Protein AF-G9ENM9-F1 (afdb_monomer)

Secondary structure (DSSP, 8-state):
--PPPHHHHHHT--TT-TTS-HHHHHHHHT--SHHHH-------HHHHHHHHHHHHHHHH-TT--

Organism: NCBI:txid658187

Radius of gyration: 20.19 Å; Cα contacts (8 Å, |Δi|>4): 18; chains: 1; bounding box: 42×26×53 Å

Mean predicted aligned error: 9.7 Å

pLDDT: mean 83.8, std 10.53, range [39.91, 94.75]

Solvent-accessible surface area (backbone atoms only — not comparable to full-atom values): 4287 Å² total; per-residue (Å²): 130,88,74,78,53,71,69,64,46,57,71,71,61,54,92,81,47,84,92,48,55,62,69,56,50,30,63,75,54,72,47,78,66,69,64,76,77,53,70,84,76,80,82,50,74,69,54,52,55,54,53,49,54,54,47,52,51,42,71,75,44,74,79,81,115

Nearest PDB structures (foldseek):
  4pxi-assembly1_B  TM=4.224E-01  e=4.828E+00  Streptomyces coelicolor
  7k1c-assembly1_B  TM=3.402E-01  e=4.512E+00  Pseudomonas putida DOT-T1E

Foldseek 3Di:
DPLPDQVVLVVPQDPPDPPDHSVRSCVVSVHDPVVVPDDPDDCDPVNVVVVVVVVVVCVVPVPVD

Structure (mmCIF, N/CA/C/O backbone):
data_AF-G9ENM9-F1
#
_entry.id   AF-G9ENM9-F1
#
loop_
_atom_site.group_PDB
_atom_site.id
_atom_site.type_symbol
_atom_site.label_atom_id
_atom_site.label_alt_id
_atom_site.label_comp_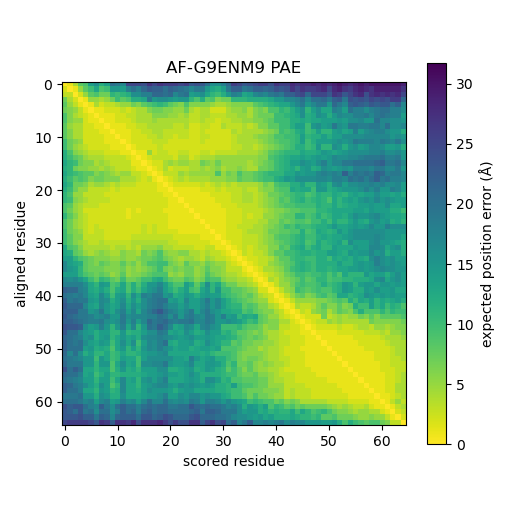id
_atom_site.label_asym_id
_atom_site.label_entity_id
_atom_site.label_seq_id
_atom_site.pdbx_PDB_ins_code
_atom_site.Cartn_x
_atom_site.Cartn_y
_atom_site.Cartn_z
_atom_site.occupancy
_atom_site.B_iso_or_equiv
_atom_site.auth_seq_id
_atom_site.auth_comp_id
_atom_site.auth_asym_id
_atom_site.auth_atom_id
_atom_site.pdbx_PDB_model_num
ATOM 1 N N . MET A 1 1 ? 0.234 -9.302 29.477 1.00 39.91 1 MET A N 1
ATOM 2 C CA . MET A 1 1 ? -0.776 -9.412 28.406 1.00 39.91 1 MET A CA 1
ATOM 3 C C . MET A 1 1 ? -0.041 -9.243 27.096 1.00 39.91 1 MET A C 1
ATOM 5 O O . MET A 1 1 ? 0.419 -8.139 26.823 1.00 39.91 1 MET A O 1
ATOM 9 N N . GLU A 1 2 ? 0.181 -10.333 26.365 1.00 52.38 2 GLU A N 1
ATOM 10 C CA . GLU A 1 2 ? 0.773 -10.260 25.028 1.00 52.38 2 GLU A CA 1
ATOM 11 C C . GLU A 1 2 ? -0.146 -9.407 24.152 1.00 52.38 2 GLU A C 1
ATOM 13 O O . GLU A 1 2 ? -1.326 -9.709 23.981 1.00 52.38 2 GLU A O 1
ATOM 18 N N . GLN A 1 3 ? 0.354 -8.262 23.695 1.00 66.19 3 GLN A N 1
ATOM 19 C CA . GLN A 1 3 ? -0.405 -7.417 22.787 1.00 66.19 3 GLN A CA 1
ATOM 20 C C . GLN A 1 3 ? -0.425 -8.109 21.430 1.00 66.19 3 GLN A C 1
ATOM 22 O O . GLN A 1 3 ? 0.629 -8.332 20.840 1.00 66.19 3 GLN A O 1
ATOM 27 N N . THR A 1 4 ? -1.622 -8.422 20.933 1.00 71.69 4 THR A N 1
ATOM 28 C CA . THR A 1 4 ? -1.835 -8.940 19.577 1.00 71.69 4 THR A CA 1
ATOM 29 C C . THR A 1 4 ? -1.056 -8.098 18.550 1.00 71.69 4 THR A C 1
ATOM 31 O O . THR A 1 4 ? -1.256 -6.870 18.497 1.00 71.69 4 THR A O 1
ATOM 34 N N . PRO A 1 5 ? -0.182 -8.724 17.735 1.00 83.50 5 PRO A N 1
ATOM 35 C CA . PRO A 1 5 ? 0.547 -8.080 16.651 1.00 83.50 5 PRO A CA 1
ATOM 36 C C . PRO A 1 5 ? -0.342 -7.197 15.773 1.00 83.50 5 PRO A C 1
ATOM 38 O O . PRO A 1 5 ? -1.522 -7.471 15.554 1.00 83.50 5 PRO A O 1
ATOM 41 N N . ARG A 1 6 ? 0.228 -6.103 15.258 1.00 81.25 6 ARG A N 1
ATOM 42 C CA . ARG A 1 6 ? -0.498 -5.125 14.430 1.00 81.25 6 ARG A CA 1
ATOM 43 C C . ARG A 1 6 ? -1.196 -5.777 13.233 1.00 81.25 6 ARG A C 1
ATOM 45 O O . ARG A 1 6 ? -2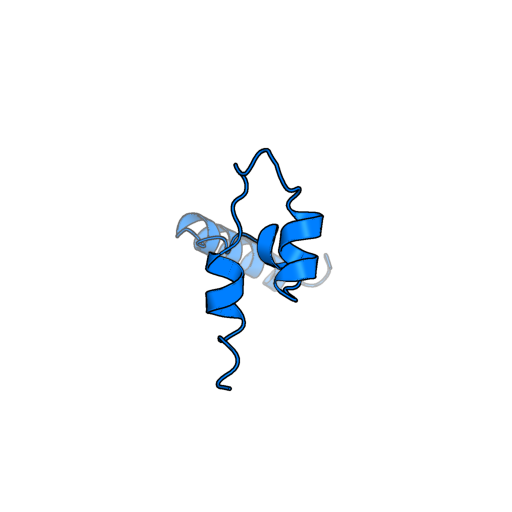.332 -5.418 12.949 1.00 8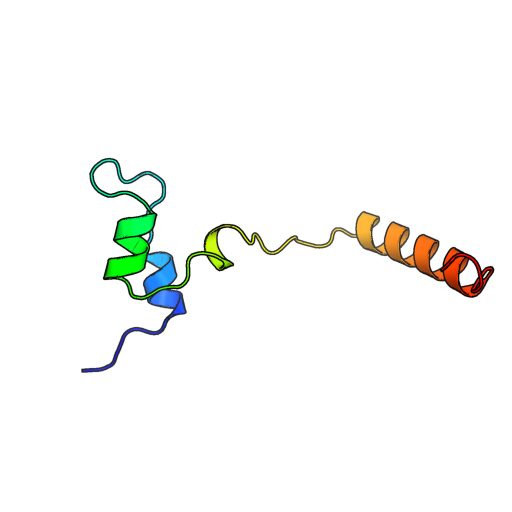1.25 6 ARG A O 1
ATOM 52 N N . GLU A 1 7 ? -0.530 -6.717 12.573 1.00 81.50 7 GLU A N 1
ATOM 53 C CA . GLU A 1 7 ? -1.057 -7.429 11.403 1.00 81.50 7 GLU A CA 1
ATOM 54 C C . GLU A 1 7 ? -2.309 -8.237 11.751 1.00 81.50 7 GLU A C 1
ATOM 56 O O . GLU A 1 7 ? -3.323 -8.138 11.067 1.00 81.50 7 GLU A O 1
ATOM 61 N N . GLN A 1 8 ? -2.292 -8.944 12.883 1.00 83.88 8 GLN A N 1
ATOM 62 C CA . GLN A 1 8 ? -3.455 -9.691 13.366 1.00 83.88 8 GLN A CA 1
ATOM 63 C C . GLN A 1 8 ? -4.626 -8.760 13.695 1.00 83.88 8 GLN A C 1
ATOM 65 O O . GLN A 1 8 ? -5.768 -9.063 13.373 1.00 83.88 8 GLN A O 1
ATOM 70 N N . ARG A 1 9 ? -4.358 -7.576 14.262 1.00 86.25 9 ARG A N 1
ATOM 71 C CA . ARG A 1 9 ? -5.404 -6.567 14.498 1.00 86.25 9 ARG A CA 1
ATOM 72 C C . ARG A 1 9 ? -5.986 -5.999 13.202 1.00 86.25 9 ARG A C 1
ATOM 74 O O . ARG A 1 9 ? -7.150 -5.627 13.195 1.00 86.25 9 ARG A O 1
ATOM 81 N N . GLN A 1 10 ? -5.214 -5.930 12.117 1.00 85.06 10 GLN A N 1
ATOM 82 C CA . GLN A 1 10 ? -5.727 -5.492 10.812 1.00 85.06 10 GLN A CA 1
ATOM 83 C C . GLN A 1 10 ? -6.666 -6.527 10.181 1.00 85.06 10 GLN A C 1
ATOM 85 O O . GLN A 1 10 ? -7.626 -6.133 9.529 1.00 85.06 10 GLN A O 1
ATOM 90 N N . GLN A 1 11 ? -6.435 -7.821 10.417 1.00 86.44 11 GLN A N 1
ATOM 91 C CA . GLN A 1 11 ? -7.300 -8.905 9.926 1.00 86.44 11 GLN A CA 1
ATOM 92 C C . GLN A 1 11 ? -8.691 -8.919 10.584 1.00 86.44 11 GLN A C 1
ATOM 94 O O . GLN A 1 11 ? -9.609 -9.524 10.044 1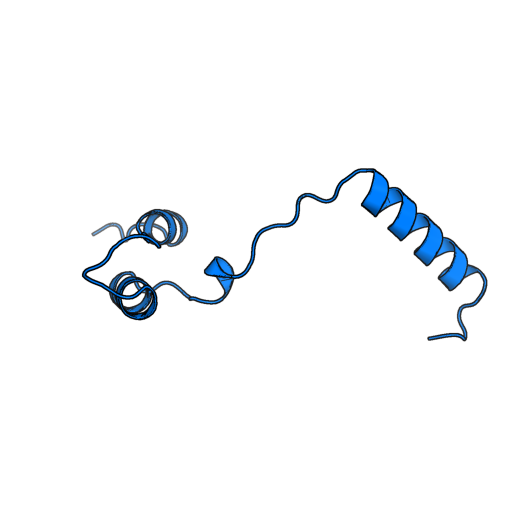.00 86.44 11 GLN A O 1
ATOM 99 N N . LEU A 1 12 ? -8.862 -8.239 11.725 1.00 89.50 12 LEU A N 1
ATOM 100 C CA . LEU A 1 12 ? -10.145 -8.113 12.430 1.00 89.50 12 LEU A CA 1
ATOM 101 C C . LEU A 1 12 ? -11.053 -7.010 11.863 1.00 89.50 12 LEU A C 1
ATOM 103 O O . LEU A 1 12 ? -12.153 -6.809 12.371 1.00 89.50 12 LEU A O 1
ATOM 107 N N . ILE A 1 13 ? -10.587 -6.256 10.865 1.00 88.75 13 ILE A N 1
ATOM 108 C CA . ILE A 1 13 ? -11.376 -5.196 10.235 1.00 88.75 13 ILE A CA 1
ATOM 109 C C . ILE A 1 13 ? -12.331 -5.821 9.223 1.00 88.75 13 ILE A C 1
ATOM 111 O O . ILE A 1 13 ? -11.902 -6.511 8.301 1.00 88.75 13 ILE A O 1
ATOM 115 N N . ASP A 1 14 ? -13.612 -5.496 9.352 1.00 89.38 14 ASP A N 1
ATOM 116 C CA . ASP A 1 14 ? -14.665 -5.937 8.448 1.00 89.38 14 ASP A CA 1
ATOM 117 C C . ASP A 1 14 ? -15.276 -4.733 7.714 1.00 89.38 14 ASP A C 1
ATOM 119 O O . ASP A 1 14 ? -15.956 -3.884 8.298 1.00 89.38 14 ASP A O 1
ATOM 123 N N . ASN A 1 15 ? -15.035 -4.665 6.401 1.00 83.75 15 ASN A N 1
ATOM 124 C CA . ASN A 1 15 ? -15.596 -3.629 5.529 1.00 83.75 15 ASN A CA 1
ATOM 125 C C . ASN A 1 15 ? -17.124 -3.734 5.374 1.00 83.75 15 ASN A C 1
ATOM 127 O O . ASN A 1 15 ? -17.753 -2.737 5.025 1.00 83.75 15 ASN A O 1
ATOM 131 N N . GLY A 1 16 ? -17.713 -4.910 5.609 1.00 84.62 16 GLY A N 1
ATOM 132 C CA . GLY A 1 16 ? -19.148 -5.172 5.489 1.00 84.62 16 GLY A CA 1
ATOM 133 C C . GLY A 1 16 ? -19.934 -4.992 6.788 1.00 84.62 16 GLY A C 1
ATOM 134 O O . GLY A 1 16 ? -21.159 -5.120 6.777 1.00 84.62 16 GLY A O 1
ATOM 135 N N . TYR A 1 17 ? -19.265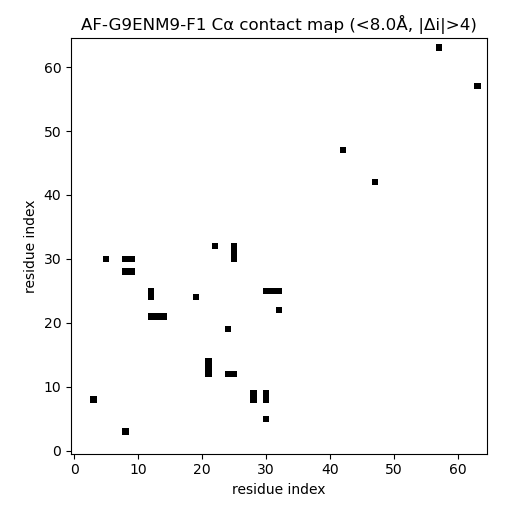 -4.686 7.903 1.00 90.25 17 TYR A N 1
ATOM 136 C CA . TYR A 1 17 ? -19.920 -4.592 9.203 1.00 90.25 17 TYR A CA 1
ATOM 137 C C . TYR A 1 17 ? -20.798 -3.336 9.307 1.00 90.25 17 TYR A C 1
ATOM 139 O O . TYR A 1 17 ? -20.310 -2.206 9.372 1.00 90.25 17 TYR A O 1
ATOM 147 N N . VAL A 1 18 ? -22.116 -3.541 9.337 1.00 87.38 18 VAL A N 1
ATOM 148 C CA . VAL A 1 18 ? -23.122 -2.470 9.214 1.00 87.38 18 VAL A CA 1
ATOM 149 C C . VAL A 1 18 ? -23.214 -1.595 10.470 1.00 87.38 18 VAL A C 1
ATOM 151 O O . VAL A 1 18 ? -23.511 -0.406 10.375 1.00 87.38 18 VAL A O 1
ATOM 154 N N . GLU A 1 19 ? -22.933 -2.146 11.651 1.00 92.38 19 GLU A N 1
ATOM 155 C CA . GLU A 1 19 ? -23.112 -1.425 12.920 1.00 92.38 19 GLU A CA 1
ATOM 156 C C . GLU A 1 19 ? -21.949 -0.483 13.259 1.00 92.38 19 GLU A C 1
ATOM 158 O O . GLU A 1 19 ? -22.108 0.442 14.059 1.00 92.38 19 GLU A O 1
ATOM 163 N N . LEU A 1 20 ? -20.766 -0.695 12.672 1.00 92.12 20 LEU A N 1
ATOM 164 C CA . LEU A 1 20 ? -19.570 0.067 13.015 1.00 92.12 20 LEU A CA 1
ATOM 165 C C . LEU A 1 20 ? -18.788 0.473 11.773 1.00 92.12 20 LEU A C 1
ATOM 167 O O . LEU A 1 20 ? -18.227 -0.361 11.070 1.00 92.12 20 LEU A O 1
ATOM 171 N N . SER A 1 21 ? -18.659 1.784 11.561 1.00 90.31 21 SER A N 1
ATOM 172 C CA . SER A 1 21 ? -17.841 2.307 10.464 1.00 90.31 21 SER A CA 1
ATOM 173 C C . SER A 1 21 ? -16.387 1.827 10.544 1.00 90.31 21 SER A C 1
ATOM 175 O O . SER A 1 21 ? -15.812 1.717 11.632 1.00 90.31 21 SER A O 1
ATOM 177 N N . LEU A 1 22 ? -15.749 1.670 9.382 1.00 88.44 22 LEU A N 1
ATOM 178 C CA . LEU A 1 22 ? -14.319 1.356 9.267 1.00 88.44 22 LEU A CA 1
ATOM 179 C C . LEU A 1 22 ? -13.436 2.270 10.114 1.00 88.44 22 LEU A C 1
ATOM 181 O O . LEU A 1 22 ? -12.494 1.821 10.756 1.00 88.44 22 LEU A O 1
ATOM 185 N N . ARG A 1 23 ? -13.764 3.566 10.164 1.00 88.81 23 ARG A N 1
ATOM 186 C CA . ARG A 1 23 ? -13.042 4.531 10.997 1.00 88.81 23 ARG A CA 1
ATOM 187 C C . ARG A 1 23 ? -13.032 4.093 12.460 1.00 88.81 23 ARG A C 1
ATOM 189 O O . ARG A 1 23 ? -11.980 4.102 13.094 1.00 88.81 23 ARG A O 1
ATOM 196 N N . ARG A 1 24 ? -14.197 3.721 12.983 1.00 91.25 24 ARG A N 1
ATOM 197 C CA . ARG A 1 24 ? -14.358 3.373 14.391 1.00 91.25 24 ARG A CA 1
ATOM 198 C C . ARG A 1 24 ? -13.743 2.010 14.710 1.00 91.25 24 ARG A C 1
ATOM 200 O O . ARG A 1 24 ? -13.128 1.871 15.763 1.00 91.25 24 ARG A O 1
ATOM 207 N N . GLN A 1 25 ? -13.811 1.060 13.779 1.00 92.44 25 GLN A N 1
ATOM 208 C CA . GLN A 1 25 ? -13.066 -0.199 13.866 1.00 92.44 25 GLN A CA 1
ATOM 209 C C . GLN A 1 25 ? -11.551 0.050 13.972 1.00 92.44 25 GLN A C 1
ATOM 211 O O . GLN A 1 25 ? -10.902 -0.475 14.875 1.00 92.44 25 GLN A O 1
ATOM 216 N N . CYS A 1 26 ? -10.985 0.918 13.123 1.00 91.00 26 CYS A N 1
ATOM 217 C CA . CYS A 1 26 ? -9.558 1.249 13.172 1.00 91.00 26 CYS A CA 1
ATOM 218 C C . CYS A 1 26 ? -9.138 1.939 14.478 1.00 91.00 26 CYS A C 1
ATOM 220 O O . CYS A 1 26 ? -8.064 1.646 15.008 1.00 91.00 26 CYS A O 1
ATOM 222 N N . GLU A 1 27 ? -9.978 2.840 15.000 1.00 91.25 27 GLU A N 1
ATOM 223 C CA . GLU A 1 27 ? -9.758 3.509 16.289 1.00 91.25 27 GLU A CA 1
ATOM 224 C C . GLU A 1 27 ? -9.711 2.494 17.445 1.00 91.25 27 GLU A C 1
ATOM 226 O O . GLU A 1 27 ? -8.770 2.520 18.239 1.00 91.25 27 GLU A O 1
ATOM 231 N N . LEU A 1 28 ? -10.675 1.565 17.512 1.00 92.06 28 LEU A N 1
ATOM 232 C CA . LEU A 1 28 ? -10.735 0.527 18.552 1.00 92.06 28 LEU A CA 1
ATOM 233 C C . LEU A 1 28 ? -9.552 -0.441 18.471 1.00 92.06 28 LEU A C 1
ATOM 235 O O . LEU A 1 28 ? -8.939 -0.777 19.485 1.00 92.06 28 LEU A O 1
ATOM 239 N N . LEU A 1 29 ? -9.200 -0.851 17.254 1.00 90.62 29 LEU A N 1
ATOM 240 C CA . LEU A 1 29 ? -8.113 -1.790 17.000 1.00 90.62 29 LEU A CA 1
ATOM 241 C C . LEU A 1 29 ? -6.734 -1.125 17.044 1.00 90.62 29 LEU A C 1
ATOM 243 O O . LEU A 1 29 ? -5.736 -1.835 16.952 1.00 90.62 29 LEU A O 1
ATOM 247 N N . LYS A 1 30 ? -6.635 0.203 17.215 1.00 89.94 30 LYS A N 1
ATOM 248 C CA . LYS A 1 30 ? -5.379 0.981 17.202 1.00 89.94 30 LYS A CA 1
ATOM 249 C C . LYS A 1 30 ? -4.514 0.670 15.973 1.00 89.94 30 LYS A C 1
ATOM 251 O O . LYS A 1 30 ? -3.317 0.377 16.091 1.00 89.94 30 LYS A O 1
ATOM 256 N N . VAL A 1 31 ? -5.138 0.682 14.799 1.00 88.31 31 VAL A N 1
ATOM 257 C CA . VAL A 1 31 ? -4.511 0.401 13.499 1.00 88.31 31 VAL A CA 1
ATOM 258 C C . VAL A 1 31 ? -4.634 1.609 12.581 1.00 88.31 31 VAL A C 1
ATOM 260 O O . VAL A 1 31 ? -5.639 2.317 12.574 1.00 88.31 31 VAL A O 1
ATOM 263 N N . ASN A 1 32 ? -3.578 1.861 11.811 1.00 84.38 32 ASN A N 1
ATOM 264 C CA . ASN A 1 32 ? -3.557 2.963 10.857 1.00 84.38 32 ASN A CA 1
ATOM 265 C C . ASN A 1 32 ? -4.489 2.671 9.673 1.00 84.38 32 ASN A C 1
ATOM 267 O O . ASN A 1 32 ? -4.574 1.525 9.233 1.00 84.38 32 ASN A O 1
ATOM 271 N N . ARG A 1 33 ? -5.148 3.708 9.141 1.00 81.81 33 ARG A N 1
ATOM 272 C CA . ARG A 1 33 ? -6.109 3.575 8.029 1.00 81.81 33 ARG A CA 1
ATOM 273 C C . ARG A 1 33 ? -5.445 3.520 6.657 1.00 81.81 33 ARG A C 1
ATOM 275 O O . ARG A 1 33 ? -5.957 2.837 5.782 1.00 81.81 33 ARG A O 1
ATOM 282 N N . SER A 1 34 ? -4.310 4.199 6.467 1.00 79.06 34 SER A N 1
ATOM 283 C CA . SER A 1 34 ? -3.629 4.268 5.163 1.00 79.06 34 SER A CA 1
ATOM 284 C C . SER A 1 34 ? -3.345 2.902 4.519 1.00 79.06 34 SER A C 1
ATOM 286 O O . SER A 1 34 ? -3.608 2.766 3.329 1.00 79.06 34 SER A O 1
ATOM 288 N N . PRO A 1 35 ? -2.894 1.868 5.260 1.00 73.38 35 PRO A N 1
ATOM 289 C CA . PRO A 1 35 ? -2.661 0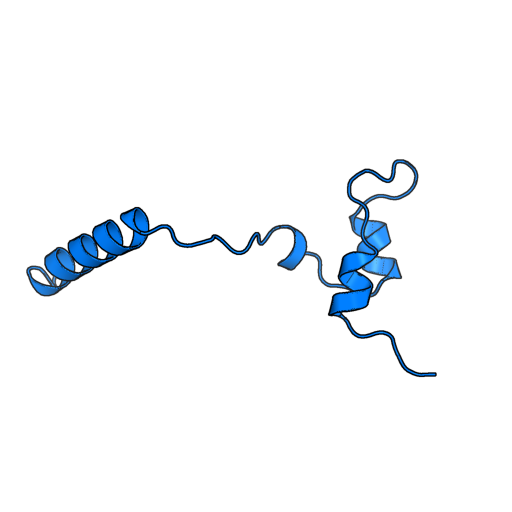.545 4.686 1.00 73.38 35 PRO A CA 1
ATOM 290 C C . PRO A 1 35 ? -3.928 -0.151 4.175 1.00 73.38 35 PRO A C 1
ATOM 292 O O . PRO A 1 35 ? -3.812 -1.039 3.350 1.00 73.38 35 PRO A O 1
ATOM 295 N N . LEU A 1 36 ? -5.126 0.224 4.644 1.00 72.75 36 LEU A N 1
ATOM 296 C CA . LEU A 1 36 ? -6.379 -0.403 4.189 1.00 72.75 36 LEU A CA 1
ATOM 297 C C . LEU A 1 36 ? -6.746 -0.001 2.765 1.00 72.75 36 LEU A C 1
ATOM 299 O O . LEU A 1 36 ? -7.395 -0.762 2.059 1.00 72.75 36 LEU A O 1
ATOM 303 N N . TYR A 1 37 ? -6.335 1.198 2.356 1.00 71.75 37 TYR A N 1
ATOM 304 C CA . TYR A 1 37 ? -6.526 1.689 0.993 1.00 71.75 37 TYR A CA 1
ATOM 305 C C . TYR A 1 37 ? -5.380 1.279 0.068 1.00 71.75 37 TYR A C 1
ATOM 307 O O . TYR A 1 37 ? -5.511 1.356 -1.151 1.00 71.75 37 TYR A O 1
ATOM 315 N N . TYR A 1 38 ? -4.258 0.842 0.639 1.00 71.25 38 TYR A N 1
ATOM 316 C CA . TYR A 1 38 ? -3.113 0.374 -0.117 1.00 71.25 38 TYR A CA 1
ATOM 317 C C . TYR A 1 38 ? -3.269 -1.118 -0.405 1.00 71.25 38 TYR A C 1
ATOM 319 O O . TYR A 1 38 ? -3.003 -1.967 0.443 1.00 71.25 38 TYR A O 1
ATOM 327 N N . LYS A 1 39 ? -3.706 -1.444 -1.619 1.00 66.88 39 LYS A N 1
ATOM 328 C CA . LYS A 1 39 ? -3.615 -2.810 -2.128 1.00 66.88 39 LYS A CA 1
ATOM 329 C C . LYS A 1 39 ? -2.206 -2.992 -2.679 1.00 66.88 39 LYS A C 1
ATOM 331 O O . LYS A 1 39 ? -1.810 -2.237 -3.563 1.00 66.88 39 LYS A O 1
ATOM 336 N N . THR A 1 40 ? -1.461 -3.970 -2.167 1.00 68.38 40 THR A N 1
ATOM 337 C CA . THR A 1 40 ? -0.206 -4.386 -2.800 1.00 68.38 40 THR A CA 1
ATOM 338 C C . THR A 1 40 ? -0.542 -4.798 -4.227 1.00 68.38 40 THR A C 1
ATOM 340 O O . THR A 1 40 ? -1.247 -5.788 -4.433 1.00 68.38 40 THR A O 1
ATOM 343 N N . ALA A 1 41 ? -0.128 -3.989 -5.199 1.00 73.75 41 ALA A N 1
ATOM 344 C CA . ALA A 1 41 ? -0.254 -4.355 -6.596 1.00 73.75 41 ALA A CA 1
ATOM 345 C C . ALA A 1 41 ? 0.677 -5.546 -6.835 1.00 73.75 41 ALA A C 1
ATOM 347 O O . ALA A 1 41 ? 1.858 -5.492 -6.486 1.00 73.75 41 ALA A O 1
ATOM 348 N N . VAL A 1 42 ? 0.126 -6.633 -7.369 1.00 76.50 42 VAL A N 1
ATOM 349 C CA . VAL A 1 42 ? 0.956 -7.646 -8.018 1.00 76.50 42 VAL A CA 1
ATOM 350 C C . VAL A 1 42 ? 1.452 -6.978 -9.294 1.00 76.50 42 VAL A C 1
ATOM 352 O O . VAL A 1 42 ? 0.644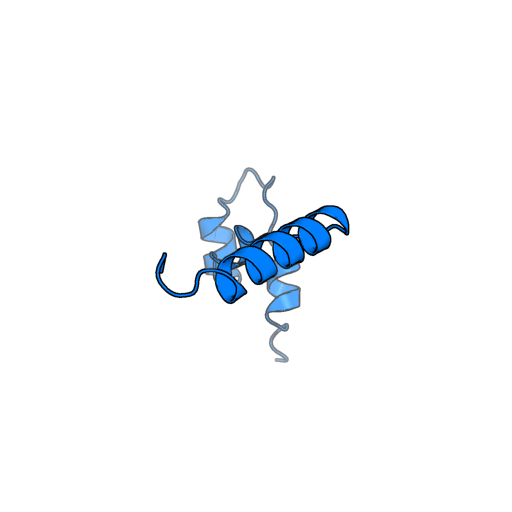 -6.419 -10.030 1.00 76.50 42 VAL A O 1
ATOM 355 N N . ILE A 1 43 ? 2.769 -6.927 -9.473 1.00 78.00 43 ILE A N 1
ATOM 356 C CA . ILE A 1 43 ? 3.367 -6.424 -10.709 1.00 78.00 43 ILE A CA 1
ATOM 357 C C . ILE A 1 43 ? 3.285 -7.580 -11.699 1.00 78.00 43 ILE A C 1
ATOM 359 O O . ILE A 1 43 ? 3.891 -8.628 -11.459 1.00 78.00 43 ILE A O 1
ATOM 363 N N . GLU A 1 44 ? 2.503 -7.408 -12.758 1.00 82.00 44 GLU A N 1
ATOM 364 C CA . GLU A 1 44 ? 2.369 -8.418 -13.806 1.00 82.00 44 GLU A CA 1
ATOM 365 C C . GLU A 1 44 ? 3.599 -8.390 -14.731 1.00 82.00 44 GLU A C 1
ATOM 367 O O . GLU A 1 44 ? 4.356 -7.419 -14.753 1.00 82.00 44 GLU A O 1
ATOM 372 N N . ALA A 1 45 ? 3.830 -9.455 -15.503 1.00 78.88 45 ALA A N 1
ATOM 373 C CA . ALA A 1 45 ? 4.972 -9.508 -16.426 1.00 78.88 45 ALA A CA 1
ATOM 374 C C . ALA A 1 45 ? 4.942 -8.356 -17.451 1.00 78.88 45 ALA A C 1
ATOM 376 O O . ALA A 1 45 ? 5.968 -7.725 -17.693 1.00 78.88 45 ALA A O 1
ATOM 377 N N . ASP A 1 46 ? 3.753 -8.017 -17.954 1.00 82.75 46 ASP A N 1
ATOM 378 C CA . ASP A 1 46 ? 3.546 -6.909 -18.892 1.00 82.75 46 ASP A CA 1
ATOM 379 C C . ASP A 1 46 ? 3.943 -5.548 -18.282 1.00 82.75 46 ASP A C 1
ATOM 381 O O . ASP A 1 46 ? 4.464 -4.676 -18.980 1.00 82.75 46 ASP A O 1
ATOM 385 N N . ASP A 1 47 ? 3.765 -5.368 -16.964 1.00 88.62 47 ASP A N 1
ATOM 386 C CA . ASP A 1 47 ? 4.210 -4.156 -16.266 1.00 88.62 47 ASP A CA 1
ATOM 387 C C . ASP A 1 47 ? 5.742 -4.069 -16.239 1.00 88.62 47 ASP A C 1
ATOM 389 O O . ASP A 1 47 ? 6.306 -2.979 -16.324 1.00 88.62 47 ASP A O 1
ATOM 393 N N . ILE A 1 48 ? 6.434 -5.208 -16.126 1.00 90.25 48 ILE A N 1
ATOM 394 C CA . ILE A 1 48 ? 7.902 -5.263 -16.137 1.00 90.25 48 ILE A CA 1
ATOM 395 C C . ILE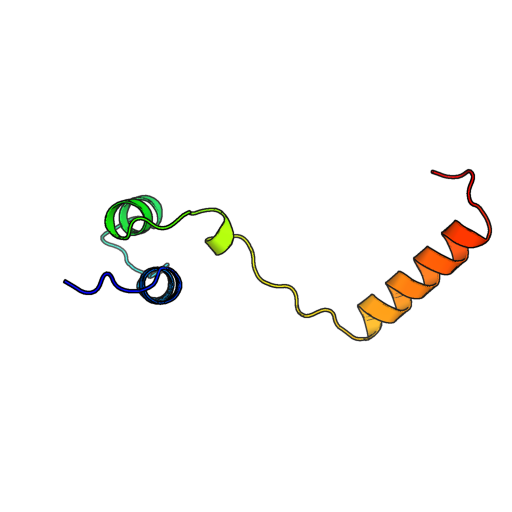 A 1 48 ? 8.435 -4.863 -17.512 1.00 90.25 48 ILE A C 1
ATOM 397 O O . ILE A 1 48 ? 9.377 -4.072 -17.586 1.00 90.25 48 ILE A O 1
ATOM 401 N N . ASP A 1 49 ? 7.829 -5.369 -18.585 1.00 93.69 49 ASP A N 1
ATOM 402 C CA . ASP A 1 49 ? 8.223 -5.029 -19.953 1.00 93.69 49 ASP A CA 1
ATOM 403 C C . ASP A 1 49 ? 8.032 -3.533 -20.222 1.00 93.69 49 ASP A C 1
ATOM 405 O O . ASP A 1 49 ? 8.967 -2.859 -20.662 1.00 93.69 49 ASP A O 1
ATOM 409 N N . LEU A 1 50 ? 6.888 -2.970 -19.821 1.00 93.31 50 LEU A N 1
ATOM 410 C CA . LEU A 1 50 ? 6.644 -1.530 -19.901 1.00 93.31 50 LEU A CA 1
ATOM 411 C C . LEU A 1 50 ? 7.671 -0.715 -19.093 1.00 93.31 50 LEU A C 1
ATOM 413 O O . LEU A 1 50 ? 8.170 0.313 -19.557 1.00 93.31 50 LEU A O 1
ATOM 417 N N . LEU A 1 51 ? 8.009 -1.157 -17.878 1.00 93.69 51 LEU A N 1
ATOM 418 C CA . LEU A 1 51 ? 9.023 -0.499 -17.046 1.00 93.69 51 LEU A CA 1
ATOM 419 C C . LEU A 1 51 ? 10.420 -0.549 -17.682 1.00 93.69 51 LEU A C 1
ATOM 421 O O . LEU A 1 51 ? 11.190 0.406 -17.535 1.00 93.69 51 LEU A O 1
ATOM 425 N N . ASN A 1 52 ? 10.752 -1.632 -18.386 1.00 94.75 52 ASN A N 1
ATOM 426 C CA . ASN A 1 52 ? 12.005 -1.755 -19.126 1.00 94.75 52 ASN A CA 1
ATOM 427 C C . ASN A 1 52 ? 12.037 -0.800 -20.324 1.00 94.75 52 ASN A C 1
ATOM 429 O O . ASN A 1 52 ? 13.016 -0.074 -20.482 1.00 94.75 52 ASN A O 1
ATOM 433 N N . GLU A 1 53 ? 10.956 -0.708 -21.101 1.00 94.69 53 GLU A N 1
ATOM 434 C CA . GLU A 1 53 ? 10.855 0.254 -22.208 1.00 94.69 53 GLU A CA 1
ATOM 435 C C . GLU A 1 53 ? 11.007 1.704 -21.722 1.00 94.69 53 GLU A C 1
ATOM 437 O O . GLU A 1 53 ? 11.756 2.496 -22.303 1.00 94.69 53 GLU A O 1
ATOM 442 N N . LEU A 1 54 ? 10.353 2.057 -20.609 1.00 93.25 54 LEU A N 1
ATOM 443 C CA . LEU A 1 54 ? 10.490 3.380 -19.993 1.00 93.25 54 LEU A CA 1
ATOM 444 C C . LEU A 1 54 ? 11.938 3.675 -19.587 1.00 93.25 54 LEU A C 1
ATOM 446 O O . LEU A 1 54 ? 12.431 4.784 -19.815 1.00 93.25 54 LEU A O 1
ATOM 450 N N . ARG A 1 55 ? 12.632 2.686 -19.010 1.00 92.62 55 ARG A N 1
ATOM 451 C CA . ARG A 1 55 ? 14.054 2.796 -18.662 1.00 92.62 55 ARG A CA 1
ATOM 452 C C . ARG A 1 55 ? 14.910 3.045 -19.901 1.00 92.62 55 ARG A C 1
ATOM 454 O O . ARG A 1 55 ? 15.734 3.955 -19.872 1.00 92.62 55 ARG A O 1
ATOM 461 N N . GLU A 1 56 ? 14.701 2.295 -20.979 1.00 94.38 56 GLU A N 1
ATOM 462 C CA . GLU A 1 56 ? 15.465 2.459 -22.221 1.00 94.38 56 GLU A CA 1
ATOM 463 C C . GLU A 1 56 ? 15.297 3.858 -22.828 1.00 94.38 56 GLU A C 1
ATOM 465 O O . GLU A 1 56 ? 16.269 4.466 -23.286 1.00 94.38 56 GLU A O 1
ATOM 470 N N . ILE A 1 57 ? 14.074 4.398 -22.817 1.00 92.88 57 ILE A N 1
ATOM 471 C CA . ILE A 1 57 ? 13.792 5.758 -23.295 1.00 92.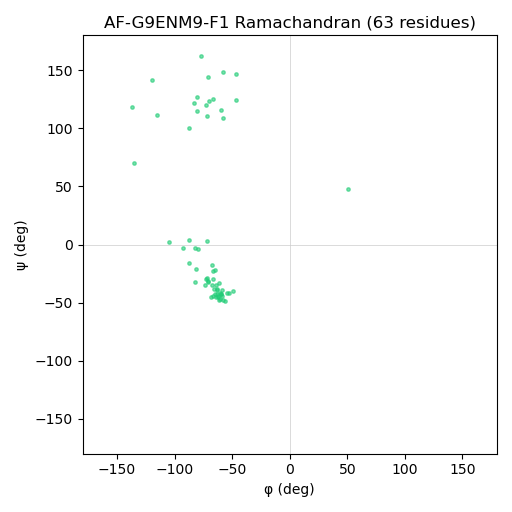88 57 ILE A CA 1
ATOM 472 C C . ILE A 1 57 ? 14.516 6.788 -22.424 1.00 92.88 57 ILE A C 1
ATOM 474 O O . ILE A 1 57 ? 15.142 7.705 -22.959 1.00 92.88 57 ILE A O 1
ATOM 478 N N . TRP A 1 58 ? 14.459 6.635 -21.099 1.00 90.31 58 TRP A N 1
ATOM 479 C CA . TRP A 1 58 ? 15.125 7.543 -20.166 1.00 90.31 58 TRP A CA 1
ATOM 480 C C . TRP A 1 58 ? 16.651 7.528 -20.333 1.00 90.31 58 TRP A C 1
ATOM 482 O O . TRP A 1 58 ? 17.277 8.584 -20.375 1.00 90.31 58 TRP A O 1
ATOM 492 N N . GLU A 1 59 ? 17.252 6.350 -20.505 1.00 92.12 59 GLU A N 1
ATOM 493 C CA . GLU A 1 59 ? 18.692 6.203 -20.754 1.00 92.12 59 GLU A CA 1
ATOM 494 C C . GLU A 1 59 ? 19.112 6.806 -22.098 1.00 92.12 59 GLU A C 1
ATOM 496 O O . GLU A 1 59 ? 20.170 7.430 -22.206 1.00 92.12 59 GLU A O 1
ATOM 501 N N . ARG A 1 60 ? 18.275 6.652 -23.130 1.00 94.06 60 ARG A N 1
ATOM 502 C CA . ARG A 1 60 ? 18.532 7.218 -24.459 1.00 94.06 60 ARG A CA 1
ATOM 503 C C . ARG A 1 60 ? 18.379 8.737 -24.482 1.00 94.06 60 ARG A C 1
ATOM 505 O O . ARG A 1 60 ? 19.071 9.406 -25.251 1.00 94.06 60 ARG A O 1
ATOM 512 N N . TYR A 1 61 ? 17.493 9.278 -23.651 1.00 92.31 61 TYR A N 1
ATOM 513 C CA . TYR A 1 61 ? 17.156 10.696 -23.628 1.00 92.31 61 TYR A CA 1
ATOM 514 C C . TYR A 1 61 ? 17.091 11.252 -22.192 1.00 92.31 61 TYR A C 1
ATOM 516 O O . TYR A 1 61 ? 16.022 11.647 -21.718 1.00 92.31 61 TYR A O 1
ATOM 524 N N . PRO A 1 62 ? 18.239 11.371 -21.499 1.00 83.38 62 PRO A N 1
ATOM 525 C CA . PRO A 1 62 ? 18.295 11.722 -20.073 1.00 83.38 62 PRO A CA 1
ATOM 526 C C . PRO A 1 62 ? 17.936 13.187 -19.766 1.00 83.38 62 PRO A C 1
ATOM 528 O O . PRO A 1 62 ? 18.021 13.627 -18.625 1.00 83.38 62 PRO A O 1
ATOM 531 N N . PHE A 1 63 ? 17.564 13.962 -20.784 1.00 82.69 63 PHE A N 1
ATOM 532 C CA . PHE A 1 63 ? 17.258 15.390 -20.704 1.00 82.69 63 PHE A CA 1
ATOM 533 C C . PHE A 1 63 ? 15.752 15.704 -20.781 1.00 82.69 63 PHE A C 1
ATOM 535 O O . PHE A 1 63 ? 15.389 16.876 -20.774 1.00 82.69 63 PHE A O 1
ATOM 542 N N . TYR A 1 64 ? 14.877 14.692 -20.872 1.00 73.94 64 TYR A N 1
ATOM 543 C CA . TYR A 1 64 ? 13.413 14.863 -20.801 1.00 73.94 64 TYR A CA 1
ATOM 544 C C . TYR A 1 64 ? 12.848 14.825 -19.368 1.00 73.94 64 TYR A C 1
ATOM 546 O O . TYR A 1 64 ? 11.628 14.855 -19.200 1.00 73.94 64 TYR A O 1
ATOM 554 N N . GLY A 1 65 ? 13.720 14.727 -18.359 1.00 64.25 65 GLY A N 1
ATOM 555 C CA . GLY A 1 65 ? 13.367 14.793 -16.937 1.00 64.25 65 GLY A CA 1
ATOM 556 C C . GLY A 1 65 ? 13.218 16.214 -16.416 1.00 64.25 65 GLY A C 1
ATOM 557 O O . GLY A 1 65 ? 13.966 17.097 -16.889 1.00 64.25 65 GLY A O 1
#

Sequence (65 aa):
MEQTPREQRQQLIDNGYVELSLRRQCELLKVNRSPLYYKTAVIEADDIDLLNELREIWERYPFYG